Protein AF-A0A0N0V1A5-F1 (afdb_monomer_lite)

Radius of gyration: 17.5 Å; chains: 1; bounding box: 42×34×50 Å

Structure (mmCIF, N/CA/C/O backbone):
data_AF-A0A0N0V1A5-F1
#
_entry.id   AF-A0A0N0V1A5-F1
#
loop_
_atom_site.group_PDB
_atom_site.id
_atom_site.type_symbol
_atom_site.label_atom_id
_atom_site.label_alt_id
_atom_site.label_comp_id
_atom_site.label_asym_id
_atom_site.label_entity_id
_atom_site.label_seq_id
_atom_site.pdbx_PDB_ins_code
_atom_site.Cartn_x
_atom_site.Cartn_y
_atom_site.Cartn_z
_atom_site.occupancy
_atom_site.B_iso_or_equiv
_atom_site.auth_seq_id
_atom_site.auth_comp_id
_atom_site.auth_asym_id
_atom_site.auth_atom_id
_atom_site.pdbx_PDB_model_num
ATOM 1 N N . MET A 1 1 ? 13.778 -21.873 -2.622 1.00 39.16 1 MET A N 1
ATOM 2 C CA . MET A 1 1 ? 13.000 -21.247 -3.713 1.00 39.16 1 MET A CA 1
ATOM 3 C C . MET A 1 1 ? 13.864 -20.168 -4.336 1.00 39.16 1 MET A C 1
ATOM 5 O O . MET A 1 1 ? 14.472 -19.398 -3.609 1.00 39.16 1 MET A O 1
ATOM 9 N N . ASN A 1 2 ? 14.035 -20.227 -5.651 1.00 32.44 2 ASN A N 1
ATOM 10 C CA . ASN A 1 2 ? 15.083 -19.531 -6.391 1.00 32.44 2 ASN A CA 1
ATOM 11 C C . ASN A 1 2 ? 14.665 -18.067 -6.628 1.00 32.44 2 ASN A C 1
ATOM 13 O O . ASN A 1 2 ? 13.926 -17.786 -7.567 1.00 32.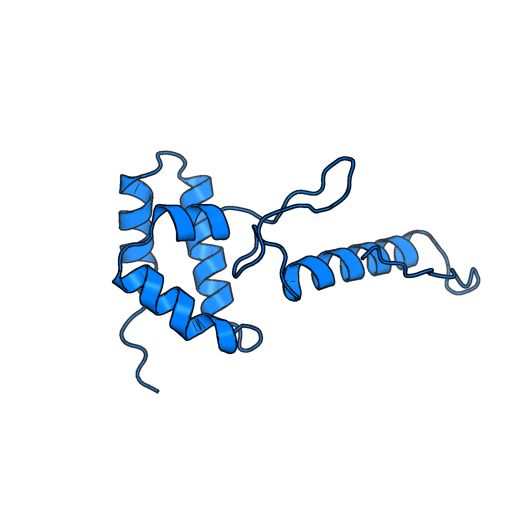44 2 ASN A O 1
ATOM 17 N N . THR A 1 3 ? 15.086 -17.140 -5.763 1.00 45.28 3 THR A N 1
ATOM 18 C CA . THR A 1 3 ? 14.955 -15.693 -5.990 1.00 45.28 3 THR A CA 1
ATOM 19 C C . THR A 1 3 ? 15.858 -15.300 -7.155 1.00 45.28 3 THR A C 1
ATOM 21 O O . THR A 1 3 ? 16.985 -14.847 -6.957 1.00 45.28 3 THR A O 1
ATOM 24 N N . LYS A 1 4 ? 15.382 -15.487 -8.390 1.00 54.44 4 LYS A N 1
ATOM 25 C CA . LYS A 1 4 ? 15.963 -14.828 -9.561 1.00 54.44 4 LYS A CA 1
ATOM 26 C C . LYS A 1 4 ? 15.666 -13.329 -9.451 1.00 54.44 4 LYS A C 1
ATOM 28 O O . LYS A 1 4 ? 14.649 -12.829 -9.902 1.00 54.44 4 LYS A O 1
ATOM 33 N N . HIS A 1 5 ? 16.569 -12.693 -8.713 1.00 66.94 5 HIS A N 1
ATOM 34 C CA . HIS A 1 5 ? 16.948 -11.289 -8.618 1.00 66.94 5 HIS A CA 1
ATOM 35 C C . HIS A 1 5 ? 15.889 -10.242 -8.970 1.00 66.94 5 HIS A C 1
ATOM 37 O O . HIS A 1 5 ? 16.012 -9.521 -9.959 1.00 66.94 5 HIS A O 1
ATOM 43 N N . PHE A 1 6 ? 14.934 -10.045 -8.058 1.00 86.06 6 PHE A N 1
ATOM 44 C CA . PHE A 1 6 ? 14.421 -8.694 -7.852 1.00 86.06 6 PHE A CA 1
ATOM 45 C C . PHE A 1 6 ? 15.612 -7.771 -7.544 1.00 86.06 6 PHE A C 1
ATOM 47 O O . PHE A 1 6 ? 16.308 -7.961 -6.546 1.00 86.06 6 PHE A O 1
ATOM 54 N N . ASN A 1 7 ? 15.870 -6.808 -8.429 1.00 93.69 7 ASN A N 1
ATOM 55 C CA . ASN A 1 7 ? 16.879 -5.774 -8.238 1.00 93.69 7 ASN A CA 1
ATOM 56 C C . ASN A 1 7 ? 16.174 -4.409 -8.132 1.00 93.69 7 ASN A C 1
ATOM 58 O O . ASN A 1 7 ? 15.686 -3.906 -9.151 1.00 93.69 7 ASN A O 1
ATOM 62 N N . PRO A 1 8 ? 16.128 -3.799 -6.931 1.00 94.88 8 PRO A N 1
ATOM 63 C CA . PRO A 1 8 ? 15.503 -2.496 -6.718 1.00 94.88 8 PRO A CA 1
ATOM 64 C C . PRO A 1 8 ? 16.048 -1.396 -7.632 1.00 94.88 8 PRO A C 1
ATOM 66 O O . PRO A 1 8 ? 15.290 -0.531 -8.063 1.00 94.88 8 PRO A O 1
ATOM 69 N N . GLU A 1 9 ? 17.343 -1.434 -7.958 1.00 95.38 9 GLU A N 1
ATOM 70 C CA . GLU A 1 9 ? 17.974 -0.398 -8.773 1.00 95.38 9 GLU A CA 1
ATOM 71 C C . GLU A 1 9 ? 17.590 -0.533 -10.246 1.00 95.38 9 GLU A C 1
ATOM 73 O O . GLU A 1 9 ? 17.275 0.454 -10.900 1.00 95.3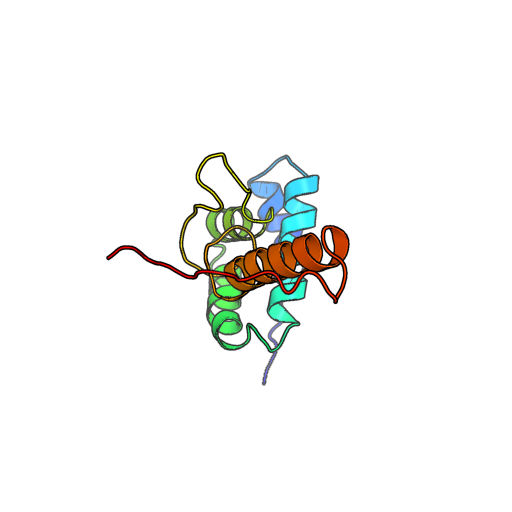8 9 GLU A O 1
ATOM 78 N N . THR A 1 10 ? 17.502 -1.758 -10.770 1.00 95.12 10 THR A N 1
ATOM 79 C CA . THR A 1 10 ? 16.980 -1.974 -12.128 1.00 95.12 10 THR A CA 1
ATOM 80 C C . THR A 1 10 ? 15.533 -1.493 -12.246 1.00 95.12 10 THR A C 1
ATOM 82 O O . THR A 1 10 ? 15.202 -0.782 -13.193 1.00 95.12 10 THR A O 1
ATOM 85 N N . LEU A 1 11 ? 14.689 -1.811 -11.257 1.00 95.88 11 LEU A N 1
ATOM 86 C CA . LEU A 1 11 ? 13.296 -1.363 -11.244 1.00 95.88 11 LEU A CA 1
ATOM 87 C C . LEU A 1 11 ? 13.184 0.167 -11.144 1.00 95.88 11 LEU A C 1
ATOM 89 O O . LEU A 1 11 ? 12.360 0.770 -11.831 1.00 95.88 11 LEU A O 1
ATOM 93 N N . ARG A 1 12 ? 14.042 0.805 -10.339 1.00 97.56 12 ARG A N 1
ATOM 94 C CA . ARG A 1 12 ? 14.145 2.266 -10.256 1.00 97.56 12 ARG A CA 1
ATOM 95 C C . ARG A 1 12 ? 14.407 2.881 -11.626 1.00 97.56 12 ARG A C 1
ATOM 97 O O . ARG A 1 12 ? 13.692 3.798 -12.024 1.00 97.56 12 ARG A O 1
ATOM 104 N N . GLN A 1 13 ? 15.404 2.371 -12.348 1.00 96.62 13 GLN A N 1
ATOM 105 C CA . GLN A 1 13 ? 15.739 2.874 -13.681 1.00 96.62 13 GLN A CA 1
ATOM 106 C C . GLN A 1 13 ? 14.588 2.679 -14.673 1.00 96.62 13 GLN A C 1
ATOM 108 O O . GLN A 1 13 ? 14.360 3.533 -15.526 1.00 96.62 13 GLN A O 1
ATOM 113 N N . ASP A 1 14 ? 13.830 1.588 -14.558 1.00 96.69 14 ASP A N 1
ATOM 114 C CA . ASP A 1 14 ? 12.646 1.369 -15.386 1.00 96.69 14 ASP A CA 1
ATOM 115 C C . ASP A 1 14 ? 11.509 2.355 -15.068 1.00 96.69 14 ASP A C 1
ATOM 117 O O . ASP A 1 14 ? 10.884 2.872 -15.994 1.00 96.69 14 ASP A O 1
ATOM 121 N N . PHE A 1 15 ? 11.281 2.705 -13.800 1.00 98.12 15 PHE A N 1
ATOM 122 C CA . PHE A 1 15 ? 10.310 3.744 -13.440 1.00 98.12 15 PHE A CA 1
ATOM 123 C C . PHE A 1 15 ? 10.735 5.155 -13.867 1.00 98.12 15 PHE A C 1
ATOM 125 O O . PHE A 1 15 ? 9.890 5.934 -14.309 1.00 98.12 15 PHE A O 1
ATOM 132 N N . LEU A 1 16 ? 12.029 5.487 -13.807 1.00 97.38 16 LEU A N 1
ATOM 13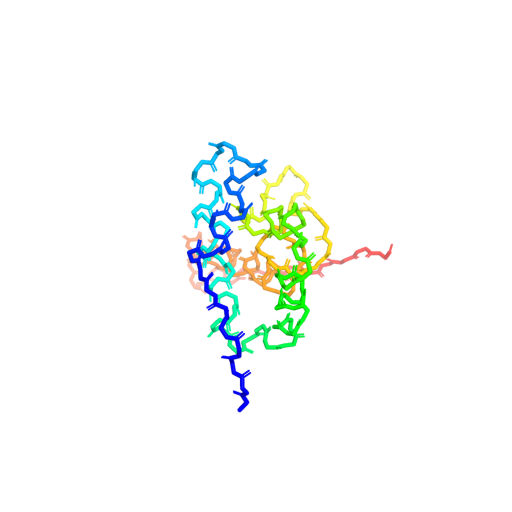3 C CA . LEU A 1 16 ? 12.538 6.796 -14.246 1.00 97.38 16 LEU A CA 1
ATOM 134 C C . LEU A 1 16 ? 12.360 7.035 -15.755 1.00 97.38 16 LEU A C 1
ATOM 136 O O . LEU A 1 16 ? 12.361 8.181 -16.196 1.00 97.38 16 LEU A O 1
ATOM 140 N N . LYS A 1 17 ? 12.150 5.980 -16.555 1.00 97.00 17 LYS A N 1
ATOM 141 C CA . LYS A 1 17 ? 11.810 6.111 -17.985 1.00 97.00 17 LYS A CA 1
ATOM 142 C C . LYS A 1 17 ? 10.388 6.624 -18.219 1.00 97.00 17 LYS A C 1
ATOM 144 O O . LYS A 1 17 ? 10.129 7.175 -19.284 1.00 97.00 17 LYS A O 1
ATOM 149 N N . ILE A 1 18 ? 9.478 6.423 -17.263 1.00 96.69 18 ILE A N 1
ATOM 150 C CA . ILE A 1 18 ? 8.047 6.750 -17.403 1.00 96.69 18 ILE A CA 1
ATOM 151 C C . ILE A 1 18 ? 7.583 7.882 -16.476 1.00 96.69 18 ILE A C 1
ATOM 153 O O . ILE A 1 18 ? 6.482 8.398 -16.645 1.00 96.69 18 ILE A O 1
ATOM 157 N N . SER A 1 19 ? 8.398 8.289 -15.499 1.00 96.06 19 SER A N 1
ATOM 158 C CA . SER A 1 19 ? 8.049 9.331 -14.532 1.00 96.06 19 SER A CA 1
ATOM 159 C C . SER A 1 19 ? 9.247 10.205 -14.177 1.00 96.06 19 SER A C 1
ATOM 161 O O . SER A 1 19 ? 10.316 9.708 -13.836 1.00 96.06 19 SER A O 1
ATOM 163 N N . GLN A 1 20 ? 9.033 11.522 -14.184 1.00 95.25 20 GLN A N 1
ATOM 164 C CA . GLN A 1 20 ? 10.007 12.517 -13.717 1.00 95.25 20 GLN A CA 1
ATOM 165 C C . GLN A 1 20 ? 9.909 12.774 -12.202 1.00 95.25 20 GLN A C 1
ATOM 167 O O . GLN A 1 20 ? 10.749 13.467 -11.631 1.00 95.25 20 GLN A O 1
ATOM 172 N N . ASN A 1 21 ? 8.884 12.239 -11.529 1.00 97.00 21 ASN A N 1
ATOM 173 C CA . ASN A 1 21 ? 8.696 12.424 -10.093 1.00 97.00 21 ASN A CA 1
ATOM 174 C C . ASN A 1 21 ? 9.567 11.433 -9.310 1.00 97.00 21 ASN A C 1
ATOM 176 O O . ASN A 1 21 ? 9.154 10.305 -9.035 1.00 97.00 21 ASN A O 1
ATOM 180 N N . GLN A 1 22 ? 10.766 11.876 -8.933 1.00 96.50 22 GLN A N 1
ATOM 181 C CA . GLN A 1 22 ? 11.749 11.048 -8.235 1.00 96.50 22 GLN A CA 1
ATOM 182 C C . GLN A 1 22 ? 11.246 10.546 -6.874 1.00 96.50 22 GLN A C 1
ATOM 184 O O . GLN A 1 22 ? 11.454 9.383 -6.543 1.00 96.50 22 GLN A O 1
ATOM 189 N N . LEU A 1 23 ? 10.481 11.368 -6.146 1.00 97.06 23 LEU A N 1
ATOM 190 C CA . LEU A 1 23 ? 9.880 10.970 -4.871 1.00 97.06 23 LEU A CA 1
ATOM 191 C C . LEU A 1 23 ? 8.909 9.793 -5.048 1.00 97.06 23 LEU A C 1
ATOM 193 O O . LEU A 1 23 ? 8.981 8.820 -4.302 1.00 97.06 23 LEU A O 1
ATOM 197 N N . ALA A 1 24 ? 8.031 9.861 -6.051 1.00 97.38 24 ALA A N 1
ATOM 198 C CA . ALA A 1 24 ? 7.088 8.784 -6.350 1.00 97.38 24 ALA A CA 1
ATOM 199 C C . ALA A 1 24 ? 7.810 7.488 -6.755 1.00 97.38 24 ALA A C 1
ATOM 201 O O . ALA A 1 24 ? 7.402 6.398 -6.353 1.00 97.38 24 ALA A O 1
ATOM 202 N N . VAL A 1 25 ? 8.902 7.600 -7.519 1.00 98.31 25 VAL A N 1
ATOM 203 C CA . VAL A 1 25 ? 9.740 6.452 -7.892 1.00 98.31 25 VAL A CA 1
ATOM 204 C C . VAL A 1 25 ? 10.393 5.823 -6.660 1.00 98.31 25 VAL A C 1
ATOM 206 O O . VAL A 1 25 ? 10.303 4.608 -6.471 1.00 98.31 25 VAL A O 1
ATOM 209 N N . ASP A 1 26 ? 11.013 6.635 -5.804 1.00 98.00 26 ASP A N 1
ATOM 210 C CA . ASP A 1 26 ? 11.665 6.180 -4.574 1.00 98.00 26 ASP A CA 1
ATOM 211 C C . ASP A 1 26 ? 10.675 5.465 -3.648 1.00 98.00 26 ASP A C 1
ATOM 213 O O . ASP A 1 26 ? 10.971 4.389 -3.115 1.00 98.00 26 ASP A O 1
ATOM 217 N N . GLN A 1 27 ? 9.476 6.034 -3.500 1.00 98.00 27 GLN A N 1
ATOM 218 C CA . GLN A 1 27 ? 8.386 5.440 -2.733 1.00 98.00 27 GLN A CA 1
ATOM 219 C C . GLN A 1 27 ? 7.951 4.101 -3.329 1.00 98.00 27 GLN A C 1
ATOM 221 O O . GLN A 1 27 ? 7.891 3.112 -2.600 1.00 98.00 27 GLN A O 1
ATOM 226 N N . ALA A 1 28 ? 7.726 4.028 -4.643 1.00 98.44 28 ALA A N 1
ATOM 227 C CA . ALA A 1 28 ? 7.295 2.795 -5.294 1.00 98.44 28 ALA A CA 1
ATOM 228 C C . ALA A 1 28 ? 8.302 1.651 -5.115 1.00 98.44 28 ALA A C 1
ATOM 230 O O . ALA A 1 28 ? 7.920 0.545 -4.733 1.00 98.44 28 ALA A O 1
ATOM 231 N N . VAL A 1 29 ? 9.595 1.917 -5.318 1.00 98.25 29 VAL A N 1
ATOM 232 C CA . VAL A 1 29 ? 10.656 0.917 -5.117 1.00 98.25 29 VAL A CA 1
ATOM 233 C C . VAL A 1 29 ? 10.720 0.470 -3.656 1.00 98.25 29 VAL A C 1
ATOM 235 O O . VAL A 1 29 ? 10.833 -0.728 -3.377 1.00 98.25 29 VAL A O 1
ATOM 238 N N . THR A 1 30 ? 10.604 1.415 -2.720 1.00 98.31 30 THR A N 1
ATOM 239 C CA . THR A 1 30 ? 10.592 1.125 -1.280 1.00 98.31 30 THR A CA 1
ATOM 240 C C . THR A 1 30 ? 9.428 0.211 -0.919 1.00 98.31 30 THR A C 1
ATOM 242 O O . THR A 1 30 ? 9.633 -0.839 -0.306 1.00 98.31 30 THR A O 1
ATOM 245 N N . PHE A 1 31 ? 8.212 0.560 -1.340 1.00 98.00 31 PHE A N 1
ATOM 246 C CA . PHE A 1 31 ? 7.027 -0.218 -1.012 1.00 98.00 31 PHE A CA 1
ATOM 247 C C . PHE A 1 31 ? 7.020 -1.589 -1.685 1.00 98.00 31 PHE A C 1
ATOM 249 O O . PHE A 1 31 ? 6.675 -2.557 -1.017 1.00 98.00 31 PHE A O 1
ATOM 256 N N . ILE A 1 32 ? 7.454 -1.716 -2.945 1.00 98.31 32 ILE A N 1
ATOM 257 C CA . ILE A 1 32 ? 7.583 -3.026 -3.613 1.00 98.31 32 ILE A CA 1
ATOM 258 C C . ILE A 1 32 ? 8.567 -3.915 -2.856 1.00 98.31 32 ILE A C 1
ATOM 260 O O . ILE A 1 32 ? 8.270 -5.078 -2.593 1.00 98.31 32 ILE A O 1
ATOM 264 N N . THR A 1 33 ? 9.711 -3.361 -2.450 1.00 97.75 33 THR A N 1
ATOM 265 C CA . THR A 1 33 ? 10.721 -4.099 -1.680 1.00 97.75 33 THR A CA 1
ATOM 266 C C . THR A 1 33 ? 10.149 -4.589 -0.351 1.00 97.75 33 THR A C 1
ATOM 268 O O . THR A 1 33 ? 10.319 -5.750 0.010 1.00 97.75 33 THR A O 1
ATOM 271 N N . GLN A 1 34 ? 9.429 -3.728 0.371 1.00 96.31 34 GLN A N 1
ATOM 272 C CA . GLN A 1 34 ? 8.758 -4.106 1.616 1.00 96.31 34 GLN A CA 1
ATOM 273 C C . GLN A 1 34 ? 7.689 -5.180 1.388 1.00 96.31 34 GLN A C 1
ATOM 275 O O . GLN A 1 34 ? 7.589 -6.116 2.178 1.00 96.31 34 GLN A O 1
ATOM 280 N N . TRP A 1 35 ? 6.918 -5.071 0.304 1.00 96.25 35 TRP A N 1
ATOM 281 C CA . TRP A 1 35 ? 5.869 -6.027 -0.047 1.00 96.25 35 TRP A CA 1
ATOM 282 C C . TRP A 1 35 ? 6.447 -7.415 -0.333 1.00 96.25 35 TRP A C 1
ATOM 284 O O . TRP A 1 35 ? 5.976 -8.402 0.228 1.00 96.25 35 TRP A O 1
ATOM 294 N N . LEU A 1 36 ? 7.508 -7.481 -1.144 1.00 96.56 36 LEU A N 1
ATOM 295 C CA . LEU A 1 36 ? 8.200 -8.723 -1.509 1.00 96.56 36 LEU A CA 1
ATOM 296 C C . LEU A 1 36 ? 8.975 -9.350 -0.338 1.00 96.56 36 LEU A C 1
ATOM 298 O O . LEU A 1 36 ? 9.187 -10.557 -0.323 1.00 96.56 36 LEU A O 1
ATOM 302 N N . ASN A 1 37 ? 9.362 -8.561 0.666 1.00 96.31 37 ASN A N 1
ATOM 303 C CA . ASN A 1 37 ? 10.054 -9.062 1.858 1.00 96.31 37 ASN A CA 1
ATOM 304 C C . ASN A 1 37 ? 9.110 -9.434 3.010 1.00 96.31 37 ASN A C 1
ATOM 306 O O . ASN A 1 37 ? 9.567 -9.950 4.030 1.00 96.31 37 ASN A O 1
ATOM 310 N N . ASN A 1 38 ? 7.809 -9.168 2.885 1.00 95.00 38 ASN A N 1
ATOM 311 C CA . ASN A 1 38 ? 6.841 -9.440 3.938 1.00 95.00 38 ASN A CA 1
ATOM 312 C C . ASN A 1 38 ? 6.047 -10.728 3.629 1.00 95.00 38 ASN A C 1
ATOM 314 O O . ASN A 1 38 ? 5.292 -10.754 2.652 1.00 95.00 38 ASN A O 1
ATOM 318 N N . PRO A 1 39 ? 6.154 -11.781 4.470 1.00 95.06 39 PRO A N 1
ATOM 319 C CA . PRO A 1 39 ? 5.447 -13.050 4.273 1.00 95.06 39 PRO A CA 1
ATOM 320 C C . PRO A 1 39 ? 3.922 -12.928 4.212 1.00 95.06 39 PRO A C 1
ATOM 322 O O . PRO A 1 39 ? 3.268 -13.774 3.603 1.00 95.06 39 PRO A O 1
ATOM 325 N N . PHE A 1 40 ? 3.354 -11.873 4.806 1.00 93.00 40 PHE A N 1
ATOM 326 C CA . PHE A 1 40 ? 1.919 -11.592 4.761 1.00 93.00 40 PHE A CA 1
ATOM 327 C C . PHE A 1 40 ? 1.392 -11.414 3.328 1.00 93.00 40 PHE A C 1
ATOM 329 O O . PHE A 1 40 ? 0.222 -11.675 3.082 1.00 93.00 40 PHE A O 1
ATOM 336 N N . PHE A 1 41 ? 2.250 -11.004 2.387 1.00 95.44 41 PHE A N 1
ATOM 337 C CA . PHE A 1 41 ? 1.899 -10.802 0.977 1.00 95.44 41 PHE A CA 1
ATOM 338 C C . PHE A 1 41 ? 2.447 -11.895 0.054 1.00 95.44 41 PHE A C 1
ATOM 340 O O . PHE A 1 41 ? 2.553 -11.680 -1.153 1.00 95.44 41 PHE A O 1
ATOM 347 N N . SER A 1 42 ? 2.852 -13.043 0.604 1.00 94.94 42 SER A N 1
ATOM 348 C CA . SER A 1 42 ? 3.479 -14.129 -0.166 1.00 94.94 42 SER A CA 1
ATOM 349 C C . SER A 1 42 ? 2.601 -14.657 -1.304 1.00 94.94 42 SER A C 1
ATOM 351 O O . SER A 1 42 ? 3.120 -15.012 -2.360 1.00 94.94 42 SER A O 1
ATOM 353 N N . ASP A 1 43 ? 1.279 -14.613 -1.137 1.00 95.19 43 ASP A N 1
ATOM 354 C CA . ASP A 1 43 ? 0.277 -14.922 -2.163 1.00 95.19 43 ASP A CA 1
ATOM 355 C C . ASP A 1 43 ? 0.347 -13.988 -3.387 1.00 95.19 43 ASP A C 1
ATOM 357 O O . ASP A 1 43 ? -0.043 -14.364 -4.490 1.00 95.19 43 ASP A O 1
ATOM 361 N N . GLN A 1 44 ? 0.877 -12.776 -3.216 1.00 95.81 44 GLN A N 1
ATOM 362 C CA . GLN A 1 44 ? 0.992 -11.755 -4.261 1.00 95.81 44 GLN A CA 1
ATOM 363 C C . GLN A 1 44 ? 2.386 -11.699 -4.894 1.00 95.81 44 GLN A C 1
ATOM 365 O O . GLN A 1 44 ? 2.549 -11.077 -5.947 1.00 95.81 44 GLN A O 1
ATOM 370 N N . HIS A 1 45 ? 3.398 -12.320 -4.277 1.00 96.06 45 HIS A N 1
A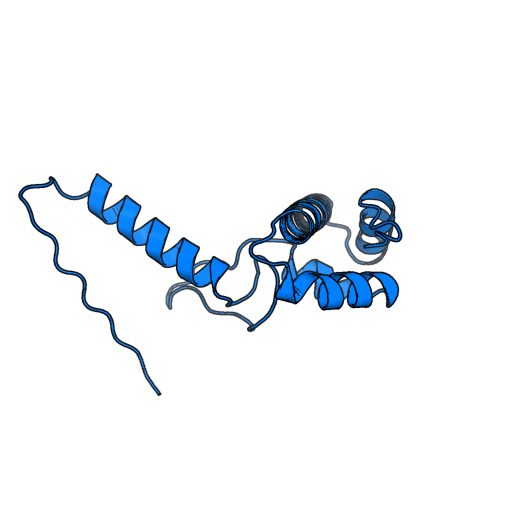TOM 371 C CA . HIS A 1 45 ? 4.798 -12.199 -4.703 1.00 96.06 45 HIS A CA 1
ATOM 372 C C . HIS A 1 45 ? 5.009 -12.656 -6.143 1.00 96.06 45 HIS A C 1
ATOM 374 O O . HIS A 1 45 ? 5.630 -11.930 -6.916 1.00 96.06 45 HIS A O 1
ATOM 380 N N . GLU A 1 46 ? 4.454 -13.807 -6.527 1.00 96.25 46 GLU A N 1
ATOM 381 C CA . GLU A 1 46 ? 4.585 -14.339 -7.889 1.00 96.25 46 GLU A CA 1
ATOM 382 C C . GLU A 1 46 ? 4.024 -13.364 -8.931 1.00 96.25 46 GLU A C 1
ATOM 384 O O . GLU A 1 46 ? 4.697 -13.041 -9.908 1.00 96.25 46 GLU A O 1
ATOM 389 N N . SER A 1 47 ? 2.834 -12.812 -8.678 1.00 96.94 47 SER A N 1
ATOM 390 C CA . SER A 1 47 ? 2.205 -11.835 -9.573 1.00 96.94 47 SER A CA 1
ATOM 391 C C . SER A 1 47 ? 3.026 -10.549 -9.696 1.00 96.94 47 SER A C 1
ATOM 393 O O . SER A 1 47 ? 3.188 -10.017 -10.793 1.00 96.94 47 SER A O 1
ATOM 395 N N . ILE A 1 48 ? 3.564 -10.039 -8.584 1.00 97.31 48 ILE A N 1
ATOM 396 C CA . ILE A 1 48 ? 4.396 -8.827 -8.589 1.00 97.31 48 ILE A CA 1
ATOM 397 C C . ILE A 1 48 ? 5.693 -9.076 -9.367 1.00 97.31 48 ILE A C 1
ATOM 399 O O . ILE A 1 48 ? 6.057 -8.261 -10.215 1.00 97.31 48 ILE A O 1
ATOM 403 N N . LEU A 1 49 ? 6.368 -10.203 -9.121 1.00 97.12 49 LEU A N 1
ATOM 404 C CA . LEU A 1 49 ? 7.609 -10.569 -9.806 1.00 97.12 49 LEU A CA 1
ATOM 405 C C . LEU A 1 49 ? 7.390 -10.775 -11.310 1.00 97.12 49 LEU A C 1
ATOM 407 O O . LEU A 1 49 ? 8.156 -10.232 -12.105 1.00 97.12 49 LEU A O 1
ATOM 411 N N . ALA A 1 50 ? 6.313 -11.457 -11.708 1.00 97.12 50 ALA A N 1
ATOM 412 C CA . ALA A 1 50 ? 5.947 -11.619 -13.114 1.00 97.12 50 ALA A CA 1
ATOM 413 C C . ALA A 1 50 ? 5.680 -10.264 -13.789 1.00 97.12 50 ALA A C 1
ATOM 415 O O . ALA A 1 50 ? 6.132 -10.003 -14.903 1.00 97.12 50 ALA A O 1
ATOM 416 N N . HIS A 1 51 ? 4.988 -9.344 -13.112 1.00 97.62 51 HIS A N 1
ATOM 417 C CA . HIS A 1 51 ? 4.756 -8.004 -13.647 1.00 97.62 51 HIS A CA 1
ATOM 418 C C . HIS A 1 51 ? 6.029 -7.154 -13.743 1.00 97.62 51 HIS A C 1
ATOM 420 O O . HIS A 1 51 ? 6.123 -6.329 -14.657 1.00 97.62 51 HIS A O 1
ATOM 426 N N . ILE A 1 52 ? 7.008 -7.363 -12.857 1.00 96.62 52 ILE A N 1
ATOM 427 C CA . ILE A 1 52 ? 8.339 -6.752 -12.971 1.00 96.62 52 ILE A CA 1
ATOM 428 C C . ILE A 1 52 ? 9.059 -7.311 -14.205 1.00 96.62 52 ILE A C 1
ATOM 430 O O . ILE A 1 52 ? 9.530 -6.534 -15.034 1.00 96.62 52 ILE A O 1
ATOM 434 N N . GLU A 1 53 ? 9.082 -8.636 -14.379 1.00 95.62 53 GLU A N 1
ATOM 435 C CA . GLU A 1 53 ? 9.714 -9.301 -15.528 1.00 95.62 53 GLU A CA 1
ATOM 436 C C . GLU A 1 53 ? 9.104 -8.847 -16.864 1.00 95.62 53 GLU A C 1
ATOM 438 O O . GLU A 1 53 ? 9.815 -8.517 -17.814 1.00 95.62 53 GLU A O 1
ATOM 443 N N . HIS A 1 54 ? 7.777 -8.733 -16.917 1.00 96.56 54 HIS A N 1
ATOM 444 C CA . HIS A 1 54 ? 7.038 -8.267 -18.091 1.00 96.56 54 HIS A CA 1
ATOM 445 C C . HIS A 1 54 ? 6.984 -6.740 -18.241 1.00 96.56 54 HIS A C 1
ATOM 447 O O . HIS A 1 54 ? 6.212 -6.239 -19.065 1.00 96.56 54 HIS A O 1
ATOM 453 N N . LYS A 1 55 ? 7.772 -5.992 -17.456 1.00 95.88 55 LYS A N 1
ATOM 454 C CA . LYS A 1 55 ? 7.878 -4.526 -17.511 1.00 95.88 55 LYS A CA 1
ATOM 455 C C . LYS A 1 55 ? 6.524 -3.815 -17.482 1.00 95.88 55 LYS A C 1
ATOM 457 O O . LYS A 1 55 ? 6.293 -2.858 -18.218 1.00 95.88 55 LYS A O 1
ATOM 462 N N . LYS A 1 56 ? 5.608 -4.254 -16.614 1.00 97.94 56 LYS A N 1
ATOM 463 C CA . LYS A 1 56 ? 4.329 -3.566 -16.361 1.00 97.94 56 LYS A CA 1
ATOM 464 C C . LYS A 1 56 ? 4.542 -2.343 -15.460 1.00 97.94 56 LYS A C 1
ATOM 466 O O . LYS A 1 56 ? 3.911 -2.212 -14.412 1.00 97.94 56 LYS A O 1
ATOM 471 N N . THR A 1 57 ? 5.463 -1.467 -15.858 1.00 96.88 57 THR A N 1
ATOM 472 C CA . THR A 1 57 ? 5.976 -0.354 -15.052 1.00 96.88 57 THR A CA 1
ATOM 473 C C . THR A 1 57 ? 4.886 0.632 -14.661 1.00 96.88 57 THR A C 1
ATOM 475 O O . THR A 1 57 ? 4.837 1.008 -13.499 1.00 96.88 57 THR A O 1
ATOM 478 N N . ASP A 1 58 ? 3.966 0.981 -15.564 1.00 97.81 58 ASP A N 1
ATOM 479 C CA . ASP A 1 58 ? 2.871 1.915 -15.255 1.00 97.81 58 ASP A CA 1
ATOM 480 C C . ASP A 1 58 ? 1.958 1.374 -14.149 1.00 97.81 58 ASP A C 1
ATOM 482 O O . ASP A 1 58 ? 1.602 2.078 -13.206 1.00 97.81 58 ASP A O 1
ATOM 486 N N . LEU A 1 59 ? 1.613 0.086 -14.238 1.00 98.12 59 LEU A N 1
ATOM 487 C CA . LEU A 1 59 ? 0.749 -0.581 -13.270 1.00 98.12 59 LEU A CA 1
ATOM 488 C C . LEU A 1 59 ? 1.432 -0.711 -11.906 1.00 98.12 59 LEU A C 1
ATOM 490 O O . LEU A 1 59 ? 0.790 -0.494 -10.878 1.00 98.12 59 LEU A O 1
ATOM 494 N N . LEU A 1 60 ? 2.711 -1.091 -11.896 1.00 98.31 60 LEU A N 1
ATOM 495 C CA . LEU A 1 60 ? 3.496 -1.225 -10.672 1.00 98.31 60 LEU A CA 1
ATOM 496 C C . LEU A 1 60 ? 3.725 0.138 -10.017 1.00 98.31 60 LEU A C 1
ATOM 498 O O . LEU A 1 60 ? 3.508 0.272 -8.816 1.00 98.31 60 LEU A O 1
ATOM 502 N N . LEU A 1 61 ? 4.098 1.155 -10.795 1.00 98.38 61 LEU A N 1
ATOM 503 C CA . LEU A 1 61 ? 4.286 2.506 -10.285 1.00 98.38 61 LEU A CA 1
ATOM 504 C C . LEU A 1 61 ? 2.985 3.016 -9.663 1.00 98.38 61 LEU A C 1
ATOM 506 O O . LEU A 1 61 ? 2.996 3.398 -8.499 1.00 98.38 61 LEU A O 1
ATOM 510 N N . ASP A 1 62 ? 1.856 2.918 -10.370 1.00 98.19 62 ASP A N 1
ATOM 511 C CA . ASP A 1 62 ? 0.549 3.336 -9.851 1.00 98.19 62 ASP A CA 1
ATOM 512 C C . ASP A 1 62 ? 0.123 2.560 -8.590 1.00 98.19 62 ASP A C 1
ATOM 514 O O . ASP A 1 62 ? -0.448 3.137 -7.668 1.00 98.19 62 ASP A O 1
ATOM 518 N N . ALA A 1 63 ? 0.400 1.258 -8.508 1.00 98.31 63 ALA A N 1
ATOM 519 C CA . ALA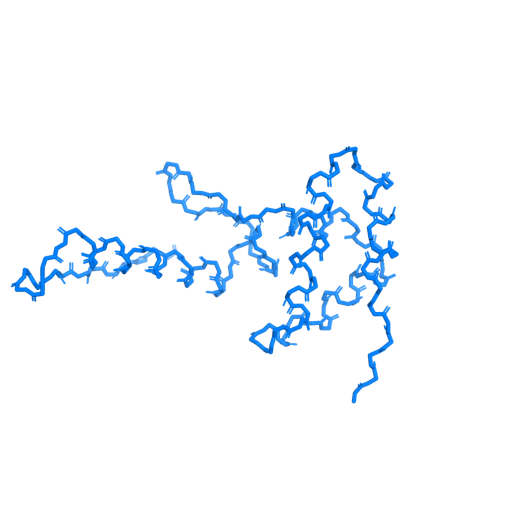 A 1 63 ? 0.035 0.449 -7.343 1.00 98.31 63 ALA A CA 1
ATOM 520 C C . ALA A 1 63 ? 0.869 0.767 -6.090 1.00 98.31 63 ALA A C 1
ATOM 522 O O . ALA A 1 63 ? 0.389 0.553 -4.973 1.00 98.31 63 ALA A O 1
ATOM 523 N N . PHE A 1 64 ? 2.096 1.268 -6.266 1.00 98.50 64 PHE A N 1
ATOM 524 C CA . PHE A 1 64 ? 3.076 1.373 -5.190 1.00 98.50 64 PHE A CA 1
ATOM 525 C C . PHE A 1 64 ? 3.593 2.779 -4.899 1.00 98.50 64 PHE A C 1
ATOM 527 O O . PHE A 1 64 ? 4.242 2.935 -3.880 1.00 98.50 64 PHE A O 1
ATOM 534 N N . TYR A 1 65 ? 3.313 3.815 -5.692 1.00 97.75 65 TYR A N 1
ATOM 535 C CA . TYR A 1 65 ? 3.895 5.143 -5.435 1.00 97.75 65 TYR A CA 1
ATOM 536 C C . TYR A 1 65 ? 3.394 5.831 -4.158 1.00 97.75 65 TYR A C 1
ATOM 538 O O . TYR A 1 65 ? 4.040 6.750 -3.670 1.00 97.75 65 TYR A O 1
ATOM 546 N N . GLN A 1 66 ? 2.249 5.421 -3.609 1.00 96.62 66 GLN A N 1
ATOM 547 C CA . GLN A 1 66 ? 1.682 6.028 -2.407 1.00 96.62 66 GLN A CA 1
ATOM 548 C C . GLN A 1 66 ? 0.807 5.051 -1.621 1.00 96.62 66 GLN A C 1
ATOM 550 O O . GLN A 1 66 ? 0.408 3.999 -2.114 1.00 96.62 66 GLN A O 1
ATOM 555 N N . ASN A 1 67 ? 0.437 5.450 -0.408 1.00 95.75 67 ASN A N 1
ATOM 556 C CA . ASN A 1 67 ? -0.681 4.835 0.298 1.00 95.75 67 ASN A CA 1
ATOM 557 C C . ASN A 1 67 ? -2.009 5.323 -0.281 1.00 95.75 67 ASN A C 1
ATOM 559 O O . ASN A 1 67 ? -2.136 6.498 -0.621 1.00 95.75 67 ASN A O 1
ATOM 563 N N . LEU A 1 68 ? -3.011 4.443 -0.316 1.00 95.19 68 LEU A N 1
ATOM 564 C CA . LEU A 1 68 ? -4.348 4.785 -0.778 1.00 95.19 68 LEU A CA 1
ATOM 565 C C . LEU A 1 68 ? -4.914 5.951 0.062 1.00 95.19 68 LEU A C 1
ATOM 567 O O . LEU A 1 68 ? -5.101 5.792 1.280 1.00 95.19 68 LEU A O 1
ATOM 571 N N . PRO A 1 69 ? -5.176 7.120 -0.552 1.00 92.69 69 PRO A N 1
ATOM 572 C CA . PRO A 1 69 ? -5.560 8.313 0.185 1.00 92.69 69 PRO A CA 1
ATOM 573 C C . PRO A 1 69 ? -6.956 8.170 0.796 1.00 92.69 69 PRO A C 1
ATOM 575 O O . PRO A 1 69 ? -7.831 7.470 0.282 1.00 92.69 69 PRO A O 1
ATOM 578 N N . PHE A 1 70 ? -7.168 8.857 1.918 1.00 89.81 70 PHE A N 1
ATOM 579 C CA . PHE A 1 70 ? -8.478 8.962 2.551 1.00 89.81 70 PHE A CA 1
ATOM 580 C C . PHE A 1 70 ? -9.203 10.195 1.994 1.00 89.81 70 PHE A C 1
ATOM 582 O O . PHE A 1 70 ? -8.713 11.311 2.150 1.00 89.81 70 PHE A O 1
ATOM 589 N N . GLY A 1 71 ? -10.341 9.997 1.324 1.00 89.88 71 GLY A N 1
ATOM 590 C CA . GLY A 1 71 ? -11.180 11.078 0.801 1.00 89.88 71 GLY A CA 1
ATOM 591 C C . GLY A 1 71 ? -12.388 11.375 1.692 1.00 89.88 71 GLY A C 1
ATOM 592 O O . GLY A 1 71 ? -12.581 10.758 2.738 1.00 89.88 71 GLY A O 1
ATOM 593 N N . THR A 1 72 ? -13.259 12.281 1.243 1.00 90.88 72 THR A N 1
ATOM 594 C CA . THR A 1 72 ? -14.520 12.619 1.936 1.00 90.88 72 THR A CA 1
ATOM 595 C C . THR A 1 72 ? -15.438 11.407 2.125 1.00 90.88 72 THR A C 1
ATOM 597 O O . THR A 1 72 ? -16.132 11.307 3.129 1.00 90.88 72 THR A O 1
ATOM 600 N N . GLY A 1 73 ? -15.409 10.460 1.184 1.00 87.75 73 GLY A N 1
ATOM 601 C CA . GLY A 1 73 ? -16.158 9.202 1.233 1.00 87.75 73 GLY A CA 1
ATOM 602 C C . GLY A 1 73 ? -15.363 8.002 1.759 1.00 87.75 73 GLY A C 1
ATOM 603 O O . GLY A 1 73 ? -15.699 6.873 1.394 1.00 87.75 73 GLY A O 1
ATOM 604 N N . GLY A 1 74 ? -14.295 8.226 2.531 1.00 89.62 74 GLY A N 1
ATOM 605 C CA . GLY A 1 74 ? -13.397 7.175 3.015 1.00 89.62 74 GLY A CA 1
ATOM 606 C C . GLY A 1 74 ? -12.276 6.815 2.036 1.00 89.62 74 GLY A C 1
ATOM 607 O O . GLY A 1 74 ? -12.007 7.537 1.072 1.00 89.62 74 GLY A O 1
ATOM 608 N N . ARG A 1 75 ? -11.602 5.683 2.280 1.00 91.69 75 ARG A N 1
ATOM 609 C CA . ARG A 1 75 ? -10.655 5.104 1.314 1.00 91.69 75 ARG A CA 1
ATOM 610 C C . ARG A 1 75 ? -11.423 4.414 0.196 1.00 91.69 75 ARG A C 1
ATOM 612 O O . ARG A 1 75 ? -12.188 3.488 0.449 1.00 91.69 75 ARG A O 1
ATOM 619 N N . ARG A 1 76 ? -11.189 4.847 -1.039 1.00 92.31 76 ARG A N 1
ATOM 620 C CA . ARG A 1 76 ? -11.758 4.252 -2.253 1.00 92.31 76 ARG A CA 1
ATOM 621 C C . ARG A 1 76 ? -10.654 4.114 -3.287 1.00 92.31 76 ARG A C 1
ATOM 623 O O . ARG A 1 76 ? -9.824 5.007 -3.413 1.00 92.31 76 ARG A O 1
ATOM 630 N N . GLY A 1 77 ? -10.639 3.008 -4.019 1.00 92.19 77 GLY A N 1
ATOM 631 C CA . GLY A 1 77 ? -9.603 2.741 -5.009 1.00 92.19 77 GLY A CA 1
ATOM 632 C C . GLY A 1 77 ? -9.784 1.396 -5.689 1.00 92.19 77 GLY A C 1
ATOM 633 O O . GLY A 1 77 ? -10.706 0.643 -5.381 1.00 92.19 77 GLY A O 1
ATOM 634 N N . ARG A 1 78 ? -8.880 1.094 -6.621 1.00 96.50 78 ARG A N 1
ATOM 635 C CA . ARG A 1 78 ? -8.858 -0.191 -7.330 1.00 96.50 78 ARG A CA 1
ATOM 636 C C . ARG A 1 78 ? -8.493 -1.316 -6.363 1.00 96.50 78 ARG A C 1
ATOM 638 O O . ARG A 1 78 ? -7.660 -1.113 -5.483 1.00 96.50 78 ARG A O 1
ATOM 645 N N . VAL A 1 79 ? -9.066 -2.498 -6.556 1.00 96.12 79 VAL A N 1
ATOM 646 C CA . VAL A 1 79 ? -8.673 -3.708 -5.816 1.00 96.12 79 VAL A CA 1
ATOM 647 C C . VAL A 1 79 ? -7.380 -4.276 -6.406 1.00 96.12 79 VAL A C 1
ATOM 649 O O . VAL A 1 79 ? -7.198 -4.253 -7.624 1.00 96.12 79 VAL A O 1
ATOM 652 N N . GLY A 1 80 ? -6.469 -4.756 -5.558 1.00 96.81 80 GLY A N 1
ATOM 653 C CA . GLY A 1 80 ? -5.223 -5.395 -5.994 1.00 96.81 80 GLY A CA 1
ATOM 654 C C . GLY A 1 80 ? -4.087 -5.291 -4.979 1.00 96.81 80 GLY A C 1
ATOM 655 O O . GLY A 1 80 ? -4.280 -4.838 -3.853 1.00 96.81 80 GLY A O 1
ATOM 656 N N . TYR A 1 81 ? -2.886 -5.696 -5.385 1.00 97.12 81 TYR A N 1
ATOM 657 C CA . TYR A 1 81 ? -1.690 -5.601 -4.548 1.00 97.12 81 TYR A CA 1
ATOM 658 C C . TYR A 1 81 ? -1.153 -4.168 -4.457 1.00 97.12 81 TYR A C 1
ATOM 660 O O . TYR A 1 81 ? -1.364 -3.342 -5.346 1.00 97.12 81 TYR A O 1
ATOM 668 N N . GLY A 1 82 ? -0.392 -3.904 -3.401 1.00 97.50 82 GLY A N 1
ATOM 669 C CA . GLY A 1 82 ? 0.275 -2.630 -3.178 1.00 97.50 82 GLY A CA 1
ATOM 670 C C . GLY A 1 82 ? -0.516 -1.646 -2.310 1.00 97.50 82 GLY A C 1
ATOM 671 O O . GLY A 1 82 ? -1.718 -1.811 -2.071 1.00 97.50 82 GLY A O 1
ATOM 672 N N . PRO A 1 83 ? 0.173 -0.623 -1.786 1.00 96.81 83 PRO A N 1
ATOM 673 C CA . PRO A 1 83 ? -0.385 0.329 -0.835 1.00 96.81 83 PRO A CA 1
ATOM 674 C C . PRO A 1 83 ? -1.419 1.279 -1.457 1.00 96.81 83 PRO A C 1
ATOM 676 O O . PRO A 1 83 ? -2.279 1.771 -0.727 1.00 96.81 83 PRO A O 1
ATOM 679 N N . ASN A 1 84 ? -1.409 1.498 -2.779 1.00 97.69 84 ASN A N 1
ATOM 680 C CA . ASN A 1 84 ? -2.388 2.333 -3.491 1.00 97.69 84 ASN A CA 1
ATOM 681 C C . ASN A 1 84 ? -3.581 1.516 -4.034 1.00 97.69 84 ASN A C 1
ATOM 683 O O . ASN A 1 84 ? -4.110 1.786 -5.119 1.00 97.69 84 ASN A O 1
ATOM 687 N N . ARG A 1 85 ? -3.983 0.462 -3.316 1.00 97.44 85 ARG A N 1
ATOM 688 C CA . ARG A 1 85 ? -5.109 -0.416 -3.667 1.00 97.44 85 ARG A CA 1
ATOM 689 C C . ARG A 1 85 ? -5.969 -0.744 -2.459 1.00 97.44 85 ARG A C 1
ATOM 691 O O . ARG A 1 85 ? -5.507 -0.702 -1.324 1.00 97.44 85 ARG A O 1
ATOM 698 N N . ILE A 1 86 ? -7.222 -1.113 -2.707 1.00 96.62 86 ILE A N 1
ATOM 699 C CA . ILE A 1 86 ? -8.058 -1.794 -1.719 1.00 96.62 86 ILE A CA 1
ATOM 700 C C . ILE A 1 86 ? -7.615 -3.257 -1.656 1.00 96.62 86 ILE A C 1
ATOM 702 O O . ILE A 1 86 ? -7.690 -3.989 -2.643 1.00 96.62 86 ILE A O 1
ATOM 706 N N . ASN A 1 87 ? -7.131 -3.668 -0.491 1.00 95.31 87 ASN A N 1
ATOM 707 C CA . ASN A 1 87 ? -6.780 -5.043 -0.158 1.00 95.31 87 ASN A CA 1
ATOM 708 C C . ASN A 1 87 ? -6.844 -5.237 1.359 1.00 95.31 87 ASN A C 1
ATOM 710 O O . ASN A 1 87 ? -7.108 -4.296 2.112 1.00 95.31 87 ASN A O 1
ATOM 714 N N . LEU A 1 88 ? -6.587 -6.464 1.810 1.00 93.75 88 LEU A N 1
ATOM 715 C CA . LEU A 1 88 ? -6.648 -6.811 3.225 1.00 93.75 88 LEU A CA 1
ATOM 716 C C . LEU A 1 88 ? -5.766 -5.897 4.092 1.00 93.75 88 LEU A C 1
ATOM 718 O O . LEU A 1 88 ? -6.216 -5.439 5.139 1.00 93.75 88 LEU A O 1
ATOM 722 N N . ALA A 1 89 ? -4.548 -5.571 3.646 1.00 92.69 89 ALA A N 1
ATOM 723 C CA . ALA A 1 89 ? -3.645 -4.716 4.413 1.00 92.69 89 ALA A CA 1
ATOM 724 C C . ALA A 1 89 ? -4.129 -3.265 4.488 1.00 92.69 89 ALA A C 1
ATOM 726 O O . ALA A 1 89 ? -4.100 -2.668 5.562 1.00 92.69 89 ALA A O 1
ATOM 727 N N . THR A 1 90 ? -4.599 -2.675 3.387 1.00 93.50 90 THR A N 1
ATOM 728 C CA . THR A 1 90 ? -5.046 -1.272 3.400 1.00 93.50 90 THR A CA 1
ATOM 729 C C . THR A 1 90 ? -6.343 -1.079 4.181 1.00 93.50 90 THR A C 1
ATOM 731 O O . THR A 1 90 ? -6.489 -0.062 4.867 1.00 93.50 90 THR A O 1
ATOM 734 N N . VAL A 1 91 ? -7.238 -2.071 4.170 1.00 94.00 91 VAL A N 1
ATOM 735 C CA . VAL A 1 91 ? -8.419 -2.109 5.046 1.00 94.00 91 VAL A CA 1
ATOM 736 C C . VAL A 1 91 ? -7.993 -2.267 6.507 1.00 94.00 91 VAL A C 1
ATOM 738 O O . VAL A 1 91 ? -8.413 -1.474 7.351 1.00 94.00 91 VAL A O 1
ATOM 741 N N . ALA A 1 92 ? -7.095 -3.210 6.812 1.00 93.31 92 ALA A N 1
ATOM 742 C CA . ALA A 1 92 ? -6.583 -3.412 8.168 1.00 93.31 92 ALA A CA 1
ATOM 743 C C . ALA A 1 92 ? -5.894 -2.155 8.725 1.00 93.31 92 ALA A C 1
ATOM 745 O O . ALA A 1 92 ? -6.113 -1.797 9.878 1.00 93.31 92 ALA A O 1
ATOM 746 N N . LEU A 1 93 ? -5.133 -1.424 7.903 1.00 91.94 93 LEU A N 1
ATOM 747 C CA . LEU A 1 93 ? -4.516 -0.152 8.289 1.00 91.94 93 LEU A CA 1
ATOM 748 C C . LEU A 1 93 ? -5.558 0.919 8.642 1.00 91.94 93 LEU A C 1
ATOM 750 O O . LEU A 1 93 ? -5.343 1.691 9.575 1.00 91.94 93 LEU A O 1
ATOM 754 N N . SER A 1 94 ? -6.684 0.978 7.923 1.00 92.06 94 SER A N 1
ATOM 755 C CA . SER A 1 94 ? -7.790 1.884 8.270 1.00 92.06 94 SER A CA 1
ATOM 756 C C . SER A 1 94 ? -8.421 1.517 9.612 1.00 92.06 94 SER A C 1
ATOM 758 O O . SER A 1 94 ? -8.623 2.397 10.448 1.00 92.06 94 SER A O 1
ATOM 760 N N . VAL A 1 95 ? -8.682 0.227 9.840 1.00 93.88 95 VAL A N 1
ATOM 761 C CA . VAL A 1 95 ? -9.235 -0.271 11.109 1.00 93.88 95 VAL A CA 1
ATOM 762 C C . VAL A 1 95 ? -8.267 0.006 12.259 1.00 93.88 95 VAL A C 1
ATOM 764 O O . VAL A 1 95 ? -8.669 0.565 13.274 1.00 93.88 95 VAL A O 1
ATOM 767 N N . GLN A 1 96 ? -6.976 -0.282 12.082 1.00 94.62 96 GLN A N 1
ATOM 768 C CA . GLN A 1 96 ? -5.954 -0.017 13.091 1.00 94.62 96 GLN A CA 1
ATOM 769 C C . GLN A 1 96 ? -5.842 1.478 13.415 1.00 94.62 96 GLN A C 1
ATOM 771 O O . GLN A 1 96 ? -5.728 1.847 14.584 1.00 94.62 96 GLN A O 1
ATOM 776 N N . GLY A 1 97 ? -5.913 2.345 12.399 1.00 93.00 97 GLY A N 1
ATOM 777 C CA . GLY A 1 97 ? -5.966 3.793 12.590 1.00 93.00 97 GLY A CA 1
ATOM 778 C C . GLY A 1 97 ? -7.171 4.222 13.430 1.00 93.00 97 GLY A C 1
ATOM 779 O O . GLY A 1 97 ? -7.020 5.022 14.353 1.00 93.00 97 GLY A O 1
ATOM 780 N N . HIS A 1 98 ? -8.346 3.638 13.176 1.00 93.44 98 HIS A N 1
ATOM 781 C CA . HIS A 1 98 ? -9.550 3.890 13.966 1.00 93.44 98 HIS A CA 1
ATOM 782 C C . HIS A 1 98 ? -9.407 3.401 15.416 1.00 93.44 98 HIS A C 1
ATOM 784 O O . HIS A 1 98 ? -9.706 4.148 16.346 1.00 93.44 98 HIS A O 1
ATOM 790 N N . CYS A 1 99 ? -8.863 2.200 15.635 1.00 93.69 99 CYS A N 1
ATOM 791 C CA . CYS A 1 99 ? -8.578 1.692 16.978 1.00 93.69 99 CYS A CA 1
ATOM 792 C C . CYS A 1 99 ? -7.618 2.608 17.749 1.00 93.69 99 CYS A C 1
ATOM 794 O O . CYS A 1 99 ? -7.839 2.875 18.928 1.00 93.69 99 CYS A O 1
ATOM 796 N N . ASN A 1 100 ? -6.564 3.103 17.094 1.00 94.75 100 ASN A N 1
ATOM 797 C CA . ASN A 1 100 ? -5.613 4.029 17.709 1.00 94.75 100 ASN A CA 1
ATOM 798 C C . ASN A 1 100 ? -6.280 5.365 18.057 1.00 94.75 100 ASN A C 1
ATOM 800 O O . ASN A 1 100 ? -6.058 5.894 19.141 1.00 94.75 100 ASN A O 1
ATOM 804 N N . TYR A 1 101 ? -7.134 5.884 17.170 1.00 94.12 101 TYR A N 1
ATOM 805 C CA . TYR A 1 101 ? -7.916 7.087 17.442 1.00 94.12 101 TYR A CA 1
ATOM 806 C C . TYR A 1 101 ? -8.806 6.918 18.678 1.00 94.12 101 TYR A C 1
ATOM 808 O O . TYR A 1 101 ? -8.759 7.760 19.571 1.00 94.12 101 TYR A O 1
ATOM 816 N N . LEU A 1 102 ? -9.564 5.820 18.767 1.00 93.69 102 LEU A N 1
ATOM 817 C CA . LEU A 1 102 ? -10.447 5.561 19.908 1.00 93.69 102 LEU A CA 1
ATOM 818 C C . LEU A 1 102 ? -9.666 5.472 21.223 1.00 93.69 102 LEU A C 1
ATOM 820 O O . LEU A 1 102 ? -10.056 6.109 22.195 1.00 93.69 102 LEU A O 1
ATOM 824 N N . LYS A 1 103 ? -8.533 4.757 21.235 1.00 91.38 103 LYS A N 1
ATOM 825 C CA . LYS A 1 103 ? -7.653 4.645 22.412 1.00 91.38 103 LYS A CA 1
ATOM 826 C C . LYS A 1 103 ? -7.069 5.982 22.868 1.00 91.38 103 LYS A C 1
ATOM 828 O O . LYS A 1 103 ? -6.803 6.146 24.048 1.00 91.38 103 LYS A O 1
ATOM 833 N N . ASN A 1 104 ? -6.839 6.910 21.940 1.00 94.12 104 ASN A N 1
ATOM 834 C CA . ASN A 1 104 ? -6.322 8.241 22.262 1.00 94.12 104 ASN A CA 1
ATOM 835 C C . ASN A 1 104 ? -7.429 9.213 22.689 1.00 94.12 104 ASN A C 1
ATOM 837 O O . ASN A 1 104 ? -7.152 10.200 23.364 1.00 94.12 104 ASN A O 1
ATOM 841 N N . LYS A 1 105 ? -8.662 8.992 22.222 1.00 94.44 105 LYS A N 1
ATOM 842 C CA . LYS A 1 105 ? -9.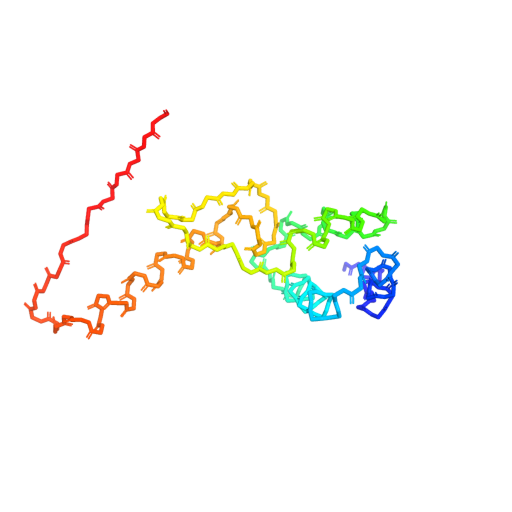792 9.901 22.433 1.00 94.44 105 LYS A CA 1
ATOM 843 C C . LYS A 1 105 ? -10.565 9.604 23.716 1.00 94.44 105 LYS A C 1
ATOM 845 O O . LYS A 1 105 ? -11.133 10.536 24.280 1.00 94.44 105 LYS A O 1
ATOM 850 N N . TYR A 1 106 ? -10.604 8.341 24.122 1.00 93.19 106 TYR A N 1
ATOM 851 C CA . TYR A 1 106 ? -11.420 7.841 25.221 1.00 93.19 106 TYR A CA 1
ATOM 852 C C . TYR A 1 106 ? -10.558 7.115 26.248 1.00 93.19 106 TYR A C 1
ATOM 854 O O . TYR A 1 106 ? -9.614 6.409 25.887 1.00 93.19 106 TYR A O 1
ATOM 862 N N . ASP A 1 107 ? -10.924 7.246 27.518 1.00 90.44 107 ASP A N 1
ATOM 863 C CA . ASP A 1 107 ? -10.318 6.475 28.595 1.00 90.44 107 ASP A CA 1
ATOM 864 C C . ASP A 1 107 ? -10.900 5.057 28.631 1.00 90.44 107 ASP A C 1
ATOM 866 O O . ASP A 1 107 ? -11.993 4.772 28.136 1.00 90.44 107 ASP A O 1
ATOM 870 N N . SER A 1 108 ? -10.197 4.131 29.287 1.00 79.38 108 SER A N 1
ATOM 871 C CA . SER A 1 108 ? -10.624 2.726 29.395 1.00 79.38 108 SER A CA 1
ATOM 872 C C . SER A 1 108 ? -12.000 2.530 30.049 1.00 79.38 108 SER A C 1
ATOM 874 O O . SER A 1 108 ? -12.620 1.481 29.873 1.00 79.38 108 SER A O 1
ATOM 876 N N . LYS A 1 109 ? -12.489 3.532 30.789 1.00 86.62 109 LYS A N 1
ATOM 877 C CA . LYS A 1 109 ? -13.798 3.525 31.455 1.00 86.62 109 LYS A CA 1
ATOM 878 C C . LYS A 1 109 ? -14.958 3.909 30.532 1.00 86.62 109 LYS A C 1
ATOM 880 O O . LYS A 1 109 ? -16.085 3.549 30.849 1.00 86.62 109 LYS A O 1
ATOM 885 N N . ASP A 1 110 ? -14.694 4.583 29.412 1.00 88.31 110 ASP A N 1
ATOM 886 C CA . ASP A 1 110 ? -15.736 5.097 28.510 1.00 88.31 110 ASP A CA 1
ATOM 887 C C . ASP A 1 110 ? -16.402 3.995 27.670 1.00 88.31 110 ASP A C 1
ATOM 889 O O . ASP A 1 110 ? -17.477 4.210 27.118 1.00 88.31 110 ASP A O 1
ATOM 893 N N . GLN A 1 111 ? -15.770 2.815 27.575 1.00 85.88 111 GLN A N 1
ATOM 894 C CA . GLN A 1 111 ? -16.276 1.617 26.884 1.00 85.88 111 GLN A CA 1
ATOM 895 C C . GLN A 1 111 ? -16.907 1.913 25.505 1.00 85.88 111 GLN A C 1
ATOM 897 O O . GLN A 1 111 ? -18.088 1.632 25.286 1.00 85.88 111 GLN A O 1
ATOM 902 N N . PRO A 1 112 ? -16.141 2.479 24.550 1.00 88.38 112 PRO A N 1
ATOM 903 C CA . PRO A 1 112 ? -16.685 2.855 23.251 1.00 88.38 112 PRO A CA 1
ATOM 904 C C . PRO A 1 112 ? -17.207 1.633 22.482 1.00 88.38 112 PRO A C 1
ATOM 906 O O . PRO A 1 112 ? -16.521 0.615 22.358 1.00 88.38 112 PRO A O 1
ATOM 909 N N . ILE A 1 113 ? -18.413 1.759 21.924 1.00 91.00 113 ILE A N 1
ATOM 910 C CA . ILE A 1 113 ? -19.053 0.734 21.091 1.00 91.00 113 ILE A CA 1
ATOM 911 C C . ILE A 1 113 ? -18.762 1.036 19.618 1.00 91.00 113 ILE A C 1
ATOM 913 O O . ILE A 1 113 ? -18.951 2.161 19.158 1.00 91.00 113 ILE A O 1
ATOM 917 N N . VAL A 1 114 ? -18.335 0.019 18.868 1.00 93.06 114 VAL A N 1
ATOM 918 C CA . VAL A 1 114 ? -18.086 0.107 17.422 1.00 93.06 114 VAL A CA 1
ATOM 919 C C . VAL A 1 114 ? -19.147 -0.696 16.680 1.00 93.06 114 VAL A C 1
ATOM 921 O O . VAL A 1 114 ? -19.365 -1.867 16.980 1.00 93.06 114 VAL A O 1
ATOM 924 N N . ILE A 1 115 ? -19.784 -0.070 15.692 1.00 94.81 115 ILE A N 1
ATOM 925 C CA . ILE A 1 115 ? -20.747 -0.721 14.800 1.00 94.81 115 ILE A CA 1
ATOM 926 C C . ILE A 1 115 ? -20.070 -0.941 13.449 1.00 94.81 115 ILE A C 1
ATOM 928 O O . ILE A 1 115 ? -19.496 -0.014 12.879 1.00 94.81 115 ILE A O 1
ATOM 932 N N . VAL A 1 116 ? -20.152 -2.167 12.936 1.00 94.31 116 VAL A N 1
ATOM 933 C CA . VAL A 1 116 ? -19.640 -2.541 11.613 1.00 94.31 116 VAL A CA 1
ATOM 934 C C . VAL A 1 116 ? -20.826 -2.826 10.702 1.00 94.31 116 VAL A C 1
ATOM 936 O O . VAL A 1 116 ? -21.697 -3.618 11.050 1.00 94.31 116 VAL A O 1
ATOM 939 N N . ALA A 1 117 ? -20.854 -2.177 9.541 1.00 94.50 117 ALA A N 1
ATOM 940 C CA . ALA A 1 117 ? -21.884 -2.344 8.523 1.00 94.50 117 ALA A CA 1
ATOM 941 C C . ALA A 1 117 ? -21.239 -2.393 7.131 1.00 94.50 117 ALA A C 1
ATOM 943 O O . ALA A 1 117 ? -20.141 -1.868 6.933 1.00 94.50 117 ALA A O 1
ATOM 944 N N . PHE A 1 118 ? -21.923 -3.020 6.177 1.00 93.25 118 PHE A N 1
ATOM 945 C CA . PHE A 1 118 ? -21.534 -3.066 4.769 1.00 93.25 118 PHE A CA 1
ATOM 946 C C . PHE A 1 118 ? -22.779 -2.966 3.880 1.00 93.25 118 PHE A C 1
ATOM 948 O O . PHE A 1 118 ? -23.892 -3.191 4.354 1.00 93.25 118 PHE A O 1
ATOM 955 N N . ASP A 1 119 ? -22.565 -2.612 2.617 1.00 92.31 119 ASP A N 1
ATOM 956 C CA . ASP A 1 119 ? -23.583 -2.579 1.561 1.00 92.31 119 ASP A CA 1
ATOM 957 C C . ASP A 1 119 ? -23.276 -3.672 0.520 1.00 92.31 119 ASP A C 1
ATOM 959 O O . ASP A 1 119 ? -22.122 -4.114 0.440 1.00 92.31 119 ASP A O 1
ATOM 963 N N . VAL A 1 120 ? -24.288 -4.128 -0.227 1.00 75.12 120 VAL A N 1
ATOM 964 C CA . VAL A 1 120 ? -24.197 -5.249 -1.193 1.00 75.12 120 VAL A CA 1
ATOM 965 C C . VAL A 1 120 ? -24.003 -4.806 -2.637 1.00 75.12 120 VAL A C 1
ATOM 967 O O . VAL A 1 120 ? -24.613 -3.800 -3.056 1.00 75.12 120 VAL A O 1
#

pLDDT: mean 92.75, std 10.37, range [32.44, 98.5]

Foldseek 3Di:
DDPPDPDLVVLLVLLVVVDPPSLLSVQLSVQLVVLCPDPVNVVCNVVSVVCVVVSVSVVSSQQGSDAQDQDPVGRDADDDDHRNHDDPVSVVVVVVVVVVVCPVPDDPVVPDDDDDDDDD

Secondary structure (DSSP, 8-state):
-------HHHHHHHHHTT---HHHHHHHHHHHHHHHH-GGGHHHHHHHHHHHHTT-HHHHHHHHSSPPPEETTEE---BSSSTTSBSHHHHHHHHHHHHHHHHHHS-TTS----------

Sequence (120 aa):
MNTKHFNPETLRQDFLKISQNQLAVDQAVTFITQWLNNPFFSDQHESILAHIEHKKTDLLLDAFYQNLPFGTGGRRGRVGYGPNRINLATVALSVQGHCNYLKNKYDSKDQPIVIVAFDV